Protein AF-A0A7S3P387-F1 (afdb_monomer)

Radius of gyration: 19.15 Å; Cα contacts (8 Å, |Δi|>4): 175; chains: 1; bounding box: 42×30×54 Å

pLDDT: mean 86.98, std 4.4, range [60.97, 92.62]

Mean predicted aligned error: 6.96 Å

Organism: Euplotes crassus (NCBI:txid5936)

Sequence (143 aa):
MCALMEKNRMFVMRNFKQEEPILSSGYLCRFSDLEVKAALLDDILKAPEDIKNIGDFIESYECRSLRDTRDHLTTISLKDAVEFVDQNPHPRLWKLIAEAALEKLDFAVAEKAFVKIEDYHGIKFLKALKKIDDKYKQKAEIC

Solvent-accessible surface area (backbone atoms only — not comparable to full-atom values): 8236 Å² total; per-residue (Å²): 120,54,77,48,75,58,85,54,30,34,34,45,29,52,93,90,40,76,49,81,73,40,83,39,81,46,46,82,73,48,79,55,84,63,30,40,34,21,33,36,56,75,66,47,68,72,51,60,88,76,59,87,57,75,66,84,41,50,48,76,44,72,35,66,74,56,51,53,44,51,48,27,56,76,73,73,36,68,66,61,27,48,53,54,37,70,77,54,76,48,58,58,56,34,50,54,49,23,54,55,20,55,78,70,66,37,62,68,60,20,45,53,23,24,61,73,58,67,36,63,65,58,45,51,50,50,60,54,46,73,69,51,88,48,69,68,60,45,51,62,76,75,108

InterPro domains:
  IPR039857 Intraflagellar transport protein 122/121 homolog [PTHR12764] (1-142)
  IPR056158 IFT121, second beta-propeller domain [PF23390] (2-52)

Nearest PDB structures (foldseek):
  8fgw-assembly1_A  TM=8.714E-01  e=1.699E-14  Homo sapiens
  8fh3-assembly1_A  TM=8.706E-01  e=2.535E-14  Homo sapiens
  8bbg-assembly1_E  TM=8.677E-01  e=2.135E-14  Homo sapiens
  8f5p-assembly1_B  TM=8.933E-01  e=2.887E-11  Leishmania tarentolae
  8hmd-assembly1_B  TM=8.454E-01  e=7.112E-10  Tetrahymena thermophila

Structure (mmCIF, N/CA/C/O backbone):
data_AF-A0A7S3P387-F1
#
_entry.id   AF-A0A7S3P387-F1
#
loop_
_atom_site.group_PDB
_atom_site.id
_atom_site.type_symbol
_atom_site.label_atom_id
_atom_site.label_alt_id
_atom_site.label_comp_id
_atom_site.label_asym_id
_atom_site.label_entity_id
_atom_site.label_seq_id
_atom_site.pdbx_PDB_ins_code
_atom_site.Cartn_x
_atom_site.Cartn_y
_atom_site.Cartn_z
_atom_site.occupancy
_atom_site.B_iso_or_equiv
_atom_site.auth_seq_id
_atom_site.auth_comp_id
_atom_site.auth_asym_id
_atom_site.auth_atom_id
_atom_site.pdbx_PDB_model_num
ATOM 1 N N . MET A 1 1 ? -7.335 1.232 -14.134 1.00 79.00 1 MET A N 1
ATOM 2 C CA . MET A 1 1 ? -6.089 1.981 -14.411 1.00 79.00 1 MET A CA 1
ATOM 3 C C . MET A 1 1 ? -5.236 1.138 -15.337 1.00 79.00 1 MET A C 1
ATOM 5 O O . MET A 1 1 ? -5.347 -0.081 -15.275 1.00 79.00 1 MET A O 1
ATOM 9 N N . CYS A 1 2 ? -4.439 1.764 -16.192 1.00 82.69 2 CYS A N 1
ATOM 10 C CA . CYS A 1 2 ? -3.479 1.077 -17.055 1.00 82.69 2 CYS A CA 1
ATOM 11 C C . CYS A 1 2 ? -2.162 1.854 -17.088 1.00 82.69 2 CYS A C 1
ATOM 13 O O . CYS A 1 2 ? -2.142 3.049 -16.793 1.00 82.69 2 CYS A O 1
ATOM 15 N N . ALA A 1 3 ? -1.079 1.165 -17.432 1.00 86.88 3 ALA A N 1
ATOM 16 C CA . ALA A 1 3 ? 0.228 1.761 -17.658 1.00 86.88 3 ALA A CA 1
ATOM 17 C C . ALA A 1 3 ? 0.604 1.592 -19.131 1.00 86.88 3 ALA A C 1
ATOM 19 O O . ALA A 1 3 ? 0.323 0.553 -19.732 1.00 86.88 3 ALA A O 1
ATOM 20 N N . LEU A 1 4 ? 1.203 2.625 -19.709 1.00 88.50 4 LEU A N 1
ATOM 21 C CA . LEU A 1 4 ? 1.623 2.679 -21.103 1.00 88.50 4 LEU A CA 1
ATOM 22 C C . LEU A 1 4 ? 3.063 3.176 -21.164 1.00 88.50 4 LEU A C 1
ATOM 24 O O . LEU A 1 4 ? 3.456 4.036 -20.380 1.00 88.50 4 LEU A O 1
ATOM 28 N N . MET A 1 5 ? 3.828 2.652 -22.114 1.00 88.50 5 MET A N 1
ATOM 29 C CA . MET A 1 5 ? 5.180 3.120 -22.410 1.00 88.50 5 MET A CA 1
ATOM 30 C C . MET A 1 5 ? 5.182 3.825 -23.758 1.00 88.50 5 MET A C 1
ATOM 32 O O . MET A 1 5 ? 4.737 3.258 -24.755 1.00 88.50 5 MET A O 1
ATOM 36 N N . GLU A 1 6 ? 5.719 5.039 -23.798 1.00 86.94 6 GLU A N 1
ATOM 37 C CA . GLU A 1 6 ? 6.028 5.753 -25.033 1.00 86.94 6 GLU A CA 1
ATOM 38 C C . GLU A 1 6 ? 7.496 6.191 -24.994 1.00 86.94 6 GLU A C 1
ATOM 40 O O . GLU A 1 6 ? 7.884 7.095 -24.247 1.00 86.94 6 GLU A O 1
ATOM 45 N N . LYS A 1 7 ? 8.335 5.534 -25.807 1.00 85.19 7 LYS A N 1
ATOM 46 C CA . LYS A 1 7 ? 9.801 5.672 -25.757 1.00 85.19 7 LYS A CA 1
ATOM 47 C C . LYS A 1 7 ? 10.304 5.413 -24.326 1.00 85.19 7 LYS A C 1
ATOM 49 O O . LYS A 1 7 ? 9.968 4.389 -23.748 1.00 85.19 7 LYS A O 1
ATOM 54 N N . ASN A 1 8 ? 11.047 6.357 -23.747 1.00 86.19 8 ASN A N 1
ATOM 55 C CA . ASN A 1 8 ? 11.615 6.249 -22.401 1.00 86.19 8 ASN A CA 1
ATOM 56 C C . ASN A 1 8 ? 10.712 6.899 -21.337 1.00 86.19 8 ASN A C 1
ATOM 58 O O . ASN A 1 8 ? 11.198 7.408 -20.326 1.00 86.19 8 ASN A O 1
ATOM 62 N N . ARG A 1 9 ? 9.406 7.003 -21.605 1.00 89.06 9 ARG A N 1
ATOM 63 C CA . ARG A 1 9 ? 8.435 7.613 -20.696 1.00 89.06 9 ARG A CA 1
ATOM 64 C C . ARG A 1 9 ? 7.301 6.643 -20.423 1.00 89.06 9 ARG A C 1
ATOM 66 O O . ARG A 1 9 ? 6.613 6.200 -21.341 1.00 89.06 9 ARG A O 1
ATOM 73 N N . MET A 1 10 ? 7.094 6.366 -19.147 1.00 90.19 10 MET A N 1
ATOM 74 C CA . MET A 1 10 ? 5.961 5.615 -18.647 1.00 90.19 10 MET A CA 1
ATOM 75 C C . MET A 1 10 ? 4.836 6.568 -18.250 1.00 90.19 10 MET A C 1
ATOM 77 O O . MET A 1 10 ? 5.052 7.542 -17.527 1.00 90.19 10 MET A O 1
ATOM 81 N N . PHE A 1 11 ? 3.622 6.249 -18.684 1.00 88.69 11 PHE A N 1
ATOM 82 C CA . PHE A 1 11 ? 2.399 6.970 -18.366 1.00 88.69 11 PHE A CA 1
ATOM 83 C C . PHE A 1 11 ? 1.447 6.041 -17.625 1.00 88.69 11 PHE A C 1
ATOM 85 O O . PHE A 1 11 ? 1.021 5.016 -18.158 1.00 88.69 11 PHE A O 1
ATOM 92 N N . VAL A 1 12 ? 1.070 6.418 -16.408 1.00 87.75 12 VAL A N 1
ATOM 93 C CA . VAL A 1 12 ? -0.033 5.775 -15.691 1.00 87.75 12 VAL A CA 1
ATOM 94 C C . VAL A 1 12 ? -1.309 6.542 -16.012 1.00 87.75 12 VAL A C 1
ATOM 96 O O . VAL A 1 12 ? -1.355 7.765 -15.900 1.00 87.75 12 VAL A O 1
ATOM 99 N N . MET A 1 13 ? -2.352 5.835 -16.437 1.00 84.00 13 MET A N 1
ATOM 100 C CA . MET A 1 13 ? -3.647 6.429 -16.748 1.00 84.00 13 MET A CA 1
ATOM 101 C C . MET A 1 13 ? -4.726 5.975 -15.772 1.00 84.00 13 MET A C 1
ATOM 103 O O . MET A 1 13 ? -4.960 4.779 -15.537 1.00 84.00 13 MET A O 1
ATOM 107 N N . ARG A 1 14 ? -5.475 6.962 -15.279 1.00 81.12 14 ARG A N 1
ATOM 108 C CA . ARG A 1 14 ? -6.649 6.784 -14.430 1.00 81.12 14 ARG A CA 1
ATOM 109 C C . ARG A 1 14 ? -7.844 7.479 -15.067 1.00 81.12 14 ARG A C 1
ATOM 111 O O . ARG A 1 14 ? -7.840 8.690 -15.241 1.00 81.12 14 ARG A O 1
ATOM 118 N N . ASN A 1 15 ? -8.873 6.711 -15.430 1.00 80.19 15 ASN A N 1
ATOM 119 C CA . ASN A 1 15 ? -10.081 7.215 -16.101 1.00 80.19 15 ASN A CA 1
ATOM 120 C C . ASN A 1 15 ? -9.766 8.073 -17.344 1.00 80.19 15 ASN A C 1
ATOM 122 O O . ASN A 1 15 ? -10.292 9.172 -17.488 1.00 80.19 15 ASN A O 1
ATOM 126 N N . PHE A 1 16 ? -8.864 7.588 -18.207 1.00 78.75 16 PHE A N 1
ATOM 127 C CA . PHE A 1 16 ? -8.378 8.295 -19.404 1.00 78.75 16 PHE A CA 1
ATOM 128 C C . PHE A 1 16 ? -7.645 9.623 -19.137 1.00 78.75 16 PHE A C 1
ATOM 130 O O . PHE A 1 16 ? -7.321 10.344 -20.078 1.00 78.75 16 PHE A O 1
ATOM 137 N N . LYS A 1 17 ? -7.332 9.941 -17.874 1.00 82.19 17 LYS A N 1
ATOM 138 C CA . LYS A 1 17 ? -6.441 11.043 -17.506 1.00 82.19 17 LYS A CA 1
ATOM 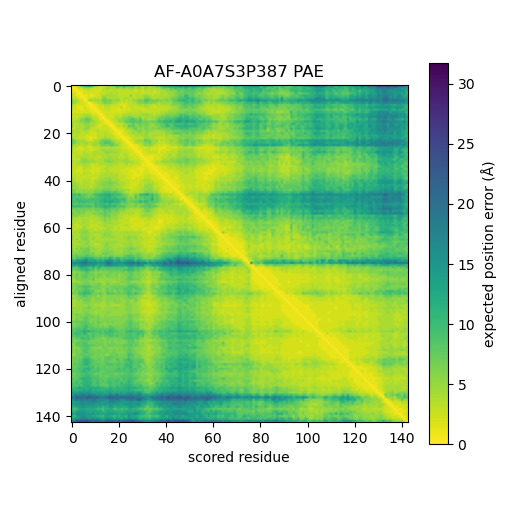139 C C . LYS A 1 17 ? -5.043 10.508 -17.235 1.00 82.19 17 LYS A C 1
ATOM 141 O O . LYS A 1 17 ? -4.880 9.519 -16.520 1.00 82.19 17 LYS A O 1
ATOM 146 N N . GLN A 1 18 ? -4.064 11.165 -17.837 1.00 83.50 18 GLN A N 1
ATOM 147 C CA . GLN A 1 18 ? -2.651 10.825 -17.735 1.00 83.50 18 GLN A CA 1
ATOM 148 C C . GLN A 1 18 ? -2.093 11.407 -16.435 1.00 83.50 18 GLN A C 1
ATOM 150 O O . GLN A 1 18 ? -2.341 12.575 -16.130 1.00 83.50 18 GLN A O 1
ATOM 155 N N . GLU A 1 19 ? -1.369 10.598 -15.670 1.00 85.56 19 GLU A N 1
ATOM 156 C CA . GLU A 1 19 ? -0.516 11.090 -14.592 1.00 85.56 19 GLU A CA 1
ATOM 157 C C . GLU A 1 19 ? 0.792 11.666 -15.162 1.00 85.56 19 GLU A C 1
ATOM 159 O O . GLU A 1 19 ? 1.064 11.588 -16.363 1.00 85.56 19 GLU A O 1
ATOM 164 N N . GLU A 1 20 ? 1.597 12.276 -14.292 1.00 83.69 20 GLU A N 1
ATOM 165 C CA . GLU A 1 20 ? 2.900 12.826 -14.666 1.00 83.69 20 GLU A CA 1
ATOM 166 C C . GLU A 1 20 ? 3.810 11.727 -15.241 1.00 83.69 20 GLU A C 1
ATOM 168 O O . GLU A 1 20 ? 3.886 10.636 -14.665 1.00 83.69 20 GLU A O 1
ATOM 173 N N . PRO A 1 21 ? 4.497 11.989 -16.369 1.00 86.62 21 PRO A N 1
ATOM 174 C CA . PRO A 1 21 ? 5.332 10.991 -17.015 1.00 86.62 21 PRO A CA 1
ATOM 175 C C . PRO A 1 21 ? 6.530 10.640 -16.139 1.00 86.62 21 PRO A C 1
ATOM 177 O O . PRO A 1 21 ? 7.255 11.519 -15.669 1.00 86.62 21 PRO A O 1
ATOM 180 N N . ILE A 1 22 ? 6.775 9.344 -15.990 1.00 87.94 22 ILE A N 1
ATOM 181 C CA . ILE A 1 22 ? 7.931 8.816 -15.270 1.00 87.94 22 ILE A CA 1
ATOM 182 C C . ILE A 1 22 ? 8.981 8.412 -16.302 1.00 87.94 22 ILE A C 1
ATOM 184 O O . ILE A 1 22 ? 8.677 7.691 -17.253 1.00 87.94 22 ILE A O 1
ATOM 188 N N . LEU A 1 23 ? 10.215 8.891 -16.144 1.00 87.50 23 LEU A N 1
ATOM 189 C CA . LEU A 1 23 ? 11.321 8.458 -16.993 1.00 87.50 23 LEU A CA 1
ATOM 190 C C . LEU A 1 23 ? 11.649 7.002 -16.651 1.00 87.50 23 LEU A C 1
ATOM 192 O O . LEU A 1 23 ? 12.025 6.711 -15.521 1.00 87.50 23 LEU A O 1
ATOM 196 N N . SER A 1 24 ? 11.487 6.105 -17.617 1.00 86.50 24 SER A N 1
ATOM 197 C CA . SER A 1 24 ? 11.795 4.686 -17.460 1.00 86.50 24 SER A CA 1
ATOM 198 C C . SER A 1 24 ? 12.167 4.097 -18.814 1.00 86.50 24 SER A C 1
ATOM 200 O O . SER A 1 24 ? 11.514 4.382 -19.818 1.00 86.50 24 SER A O 1
ATOM 202 N N . SER A 1 25 ? 13.214 3.279 -18.845 1.00 86.12 25 SER A N 1
ATOM 203 C CA . SER A 1 25 ? 13.569 2.420 -19.984 1.00 86.12 25 SER A CA 1
ATOM 204 C C . SER A 1 25 ? 13.184 0.957 -19.742 1.00 86.12 25 SER A C 1
ATOM 206 O O . SER A 1 25 ? 13.570 0.082 -20.510 1.00 86.12 25 SER A O 1
ATOM 208 N N . GLY A 1 26 ? 12.442 0.675 -18.667 1.00 87.62 26 GLY A N 1
ATOM 209 C CA . GLY A 1 26 ? 12.018 -0.673 -18.319 1.00 87.62 26 GLY A CA 1
ATOM 210 C C . GLY A 1 26 ? 10.859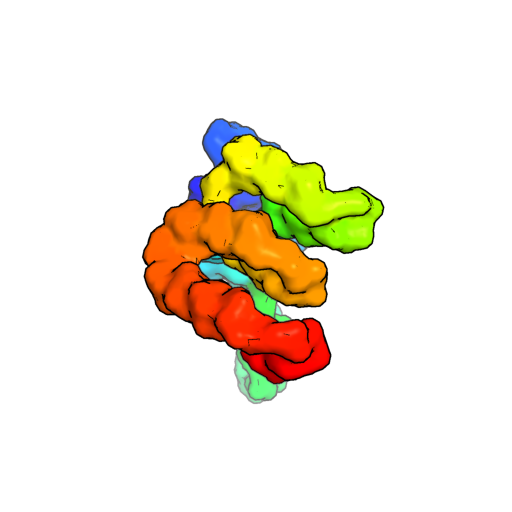 -1.169 -19.182 1.00 87.62 26 GLY A C 1
ATOM 211 O O . GLY A 1 26 ? 9.954 -0.427 -19.559 1.00 87.62 26 GLY A O 1
ATOM 212 N N . TYR A 1 27 ? 10.851 -2.469 -19.450 1.00 90.31 27 TYR A N 1
ATOM 213 C CA . TYR A 1 27 ? 9.752 -3.154 -20.118 1.00 90.31 27 TYR A CA 1
ATOM 214 C C . TYR A 1 27 ? 8.662 -3.482 -19.096 1.00 90.31 27 TYR A C 1
ATOM 216 O O . TYR A 1 27 ? 8.947 -4.095 -18.069 1.00 90.31 27 TYR A O 1
ATOM 224 N N . LEU A 1 28 ? 7.411 -3.097 -19.371 1.00 91.75 28 LEU A N 1
ATOM 225 C CA . LEU A 1 28 ? 6.283 -3.338 -18.463 1.00 91.75 28 LEU A CA 1
ATOM 226 C C . LEU A 1 28 ? 6.084 -4.837 -18.217 1.00 91.75 28 LEU A C 1
ATOM 228 O O . LEU A 1 28 ? 5.841 -5.602 -19.148 1.00 91.75 28 LEU A O 1
ATOM 232 N N . CYS A 1 29 ? 6.120 -5.243 -16.952 1.00 90.44 29 CYS A N 1
ATOM 233 C CA . CYS A 1 29 ? 5.880 -6.625 -16.549 1.00 90.44 29 CYS A CA 1
ATOM 234 C C . CYS A 1 29 ? 4.472 -6.801 -15.992 1.00 90.44 29 CYS A C 1
ATOM 236 O O . CYS A 1 29 ? 3.727 -7.689 -16.401 1.00 90.44 29 CYS A O 1
ATOM 238 N N . ARG A 1 30 ? 4.114 -5.973 -15.007 1.00 91.38 30 ARG A N 1
ATOM 239 C CA . ARG A 1 30 ? 2.859 -6.120 -14.273 1.00 91.38 30 ARG A CA 1
ATOM 240 C C . ARG A 1 30 ? 2.389 -4.785 -13.741 1.00 91.38 30 ARG A C 1
ATOM 242 O O . ARG A 1 30 ? 3.179 -4.003 -13.227 1.00 91.38 30 ARG A O 1
ATOM 249 N N . PHE A 1 31 ? 1.081 -4.589 -13.790 1.00 90.12 31 PHE A N 1
ATOM 250 C CA . PHE A 1 31 ? 0.414 -3.518 -13.077 1.00 90.12 31 PHE A CA 1
ATOM 251 C C . PHE A 1 31 ? -0.583 -4.114 -12.084 1.00 90.12 31 PHE A C 1
ATOM 253 O O . PHE A 1 31 ? -1.528 -4.797 -12.481 1.00 90.12 31 PHE A O 1
ATOM 260 N N . SER A 1 32 ? -0.352 -3.905 -10.791 1.00 88.38 32 SER A N 1
ATOM 261 C CA . SER A 1 32 ? -1.235 -4.382 -9.721 1.00 88.38 32 SER A CA 1
ATOM 262 C C . SER A 1 32 ? -1.079 -3.522 -8.481 1.00 88.38 32 SER A C 1
ATOM 264 O O . SER A 1 32 ? 0.001 -3.004 -8.238 1.00 88.38 32 SER A O 1
ATOM 266 N N . ASP A 1 33 ? -2.141 -3.389 -7.687 1.00 86.56 33 ASP A N 1
ATOM 267 C CA . ASP A 1 33 ? -2.089 -2.678 -6.405 1.00 86.56 33 ASP A CA 1
ATOM 268 C C . ASP A 1 33 ? -1.519 -1.254 -6.489 1.00 86.56 33 ASP A C 1
ATOM 270 O O . ASP A 1 33 ? -0.815 -0.805 -5.593 1.00 86.56 33 ASP A O 1
ATOM 274 N N . LEU A 1 34 ? -1.854 -0.525 -7.561 1.00 87.38 34 LEU A N 1
ATOM 275 C CA . LEU A 1 34 ? -1.353 0.832 -7.828 1.00 87.38 34 LEU A CA 1
ATOM 276 C C . LEU A 1 34 ? 0.178 0.913 -7.961 1.00 87.38 34 LEU A C 1
ATOM 278 O O . LEU A 1 34 ? 0.765 1.975 -7.758 1.00 87.38 34 LEU A O 1
ATOM 282 N N . GLU A 1 35 ? 0.818 -0.185 -8.344 1.00 90.00 35 GLU A N 1
ATOM 283 C CA . GLU A 1 35 ? 2.252 -0.279 -8.586 1.00 90.00 35 GLU A CA 1
ATOM 284 C C . GLU A 1 35 ? 2.501 -0.896 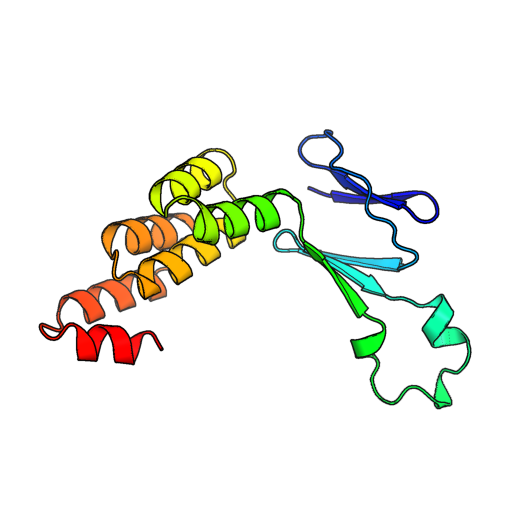-9.967 1.00 90.00 35 GLU A C 1
ATOM 286 O O . GLU A 1 35 ? 1.873 -1.889 -10.361 1.00 90.00 35 GLU A O 1
ATOM 291 N N . VAL A 1 36 ? 3.409 -0.286 -10.726 1.00 91.56 36 VAL A N 1
ATOM 292 C CA . VAL A 1 36 ? 3.900 -0.807 -12.001 1.00 91.56 36 VAL A CA 1
ATOM 293 C C . VAL A 1 36 ? 5.266 -1.429 -11.769 1.00 91.56 36 VAL A C 1
ATOM 295 O O . VAL A 1 36 ? 6.172 -0.761 -11.285 1.00 91.56 36 VAL A O 1
ATOM 298 N N . LYS A 1 37 ? 5.431 -2.690 -12.157 1.00 92.56 37 LYS A N 1
ATOM 299 C CA . LYS A 1 37 ? 6.733 -3.355 -12.208 1.00 92.56 37 LYS A CA 1
ATOM 300 C C . LYS A 1 37 ? 7.235 -3.379 -13.637 1.00 92.56 37 LYS A C 1
ATOM 302 O O . LYS A 1 37 ? 6.495 -3.801 -14.533 1.00 92.56 37 LYS A O 1
ATOM 307 N N . ALA A 1 38 ? 8.478 -2.966 -13.826 1.00 92.62 38 ALA A N 1
ATOM 308 C CA . ALA A 1 38 ? 9.164 -2.977 -15.105 1.00 92.62 38 ALA A CA 1
ATOM 309 C C . ALA A 1 38 ? 10.526 -3.668 -14.974 1.00 92.62 38 ALA A C 1
ATOM 311 O O . ALA A 1 38 ? 11.164 -3.593 -13.928 1.00 92.62 38 ALA A O 1
ATOM 312 N N . ALA A 1 39 ? 10.964 -4.350 -16.027 1.00 92.31 39 ALA A N 1
ATOM 313 C CA . ALA A 1 39 ? 12.261 -5.017 -16.071 1.00 92.31 39 ALA A CA 1
ATOM 314 C C . ALA A 1 39 ? 13.200 -4.308 -17.047 1.00 92.31 39 ALA A C 1
ATOM 316 O O . ALA A 1 39 ? 12.831 -4.046 -18.195 1.00 92.31 39 ALA A O 1
ATOM 317 N N . LEU A 1 40 ? 14.431 -4.050 -16.618 1.00 91.50 40 LEU A N 1
ATOM 318 C CA . LEU A 1 40 ? 15.499 -3.495 -17.448 1.00 91.50 40 LEU A CA 1
ATOM 319 C C . LEU A 1 40 ? 16.125 -4.595 -18.322 1.00 91.50 40 LEU A C 1
ATOM 321 O O . LEU A 1 40 ? 17.271 -4.996 -18.128 1.00 91.50 40 LEU A O 1
ATOM 325 N N . LEU A 1 41 ? 15.355 -5.120 -19.283 1.00 88.94 41 LEU A N 1
ATOM 326 C CA . LEU A 1 41 ? 15.806 -6.223 -20.146 1.00 88.94 41 LEU A CA 1
ATOM 327 C C . LEU A 1 41 ? 17.060 -5.862 -20.947 1.00 88.94 41 LEU A C 1
ATOM 329 O O . LEU A 1 41 ? 17.933 -6.709 -21.105 1.00 88.94 41 LEU A O 1
ATOM 333 N N . ASP A 1 42 ? 17.180 -4.616 -21.405 1.00 89.31 42 ASP A N 1
ATOM 334 C CA . ASP A 1 42 ? 18.349 -4.169 -22.168 1.00 89.31 42 ASP A CA 1
ATOM 335 C C . ASP A 1 42 ? 19.639 -4.265 -21.340 1.00 89.31 42 ASP A C 1
ATOM 337 O O . ASP A 1 42 ? 20.694 -4.592 -21.879 1.00 89.31 42 ASP A O 1
ATOM 341 N N . ASP A 1 43 ? 19.565 -4.020 -20.029 1.00 88.00 43 ASP A N 1
ATOM 342 C CA . ASP A 1 43 ? 20.710 -4.152 -19.127 1.00 88.00 43 ASP A CA 1
ATOM 343 C C . ASP A 1 43 ? 20.987 -5.614 -18.775 1.00 88.00 43 ASP A C 1
ATOM 345 O O . ASP A 1 43 ? 22.146 -6.027 -18.753 1.00 88.00 43 ASP A O 1
ATOM 349 N N . ILE A 1 44 ? 19.932 -6.417 -18.598 1.00 89.50 44 ILE A N 1
ATOM 350 C CA . ILE A 1 44 ? 20.049 -7.865 -18.375 1.00 89.50 44 ILE A CA 1
ATOM 351 C C . ILE A 1 44 ? 20.754 -8.545 -19.559 1.00 89.50 44 ILE A C 1
ATOM 353 O O . ILE A 1 44 ? 21.598 -9.422 -19.379 1.00 89.50 44 ILE A O 1
ATOM 357 N N . LEU A 1 45 ? 20.429 -8.137 -20.786 1.00 89.38 45 LEU A N 1
ATOM 358 C CA . LEU A 1 45 ? 20.955 -8.750 -22.006 1.00 89.38 45 LEU A CA 1
ATOM 359 C C . LEU A 1 45 ? 22.412 -8.371 -22.314 1.00 89.38 45 LEU A C 1
ATOM 361 O O . LEU A 1 45 ? 23.034 -9.046 -23.133 1.00 89.38 45 LEU A O 1
ATOM 365 N N . LYS A 1 46 ? 22.984 -7.339 -21.674 1.00 89.94 46 LYS A N 1
ATOM 366 C CA . LYS A 1 46 ? 24.387 -6.933 -21.901 1.00 89.94 46 LYS A CA 1
ATOM 367 C C . LYS A 1 46 ? 25.390 -7.974 -21.413 1.00 89.94 46 LYS A C 1
ATOM 369 O O . LYS A 1 46 ? 26.383 -8.218 -22.090 1.00 89.94 46 LYS A O 1
ATOM 374 N N . ALA A 1 47 ? 25.147 -8.545 -20.237 1.00 87.75 47 ALA A N 1
ATOM 375 C CA . ALA A 1 47 ? 26.027 -9.524 -19.604 1.00 87.75 47 ALA A CA 1
ATOM 376 C C . ALA A 1 47 ? 25.210 -10.441 -18.673 1.00 87.75 47 ALA A C 1
ATOM 378 O O . ALA A 1 47 ? 25.310 -10.327 -17.451 1.00 87.75 47 ALA A O 1
ATOM 379 N N . PRO A 1 48 ? 24.374 -11.341 -19.224 1.00 85.00 48 PRO A N 1
ATOM 380 C CA . PRO A 1 48 ? 23.464 -12.162 -18.425 1.00 85.00 48 PRO A CA 1
ATOM 381 C C . PRO A 1 48 ? 24.196 -13.100 -17.454 1.00 85.00 48 PRO A C 1
ATOM 383 O O . PRO A 1 48 ? 23.654 -13.439 -16.406 1.00 85.00 48 PRO A O 1
ATOM 386 N N . GLU A 1 49 ? 25.430 -13.495 -17.777 1.00 87.62 49 GLU A N 1
ATOM 387 C CA . GLU A 1 49 ? 26.253 -14.396 -16.959 1.00 87.62 49 GLU A CA 1
ATOM 388 C C . GLU A 1 49 ? 26.812 -13.724 -15.692 1.00 87.62 49 GLU A C 1
ATOM 390 O O . GLU A 1 49 ? 27.079 -14.404 -14.702 1.00 87.62 49 GLU A O 1
ATOM 395 N N . ASP A 1 50 ? 26.920 -12.391 -15.683 1.00 88.25 50 ASP A N 1
ATOM 396 C CA . ASP A 1 50 ? 27.458 -11.614 -14.557 1.00 88.25 50 ASP A CA 1
ATOM 397 C C . ASP A 1 50 ? 26.376 -11.204 -13.538 1.00 88.25 50 ASP A C 1
ATOM 399 O O . ASP A 1 50 ? 26.670 -10.634 -12.479 1.00 88.25 50 ASP A O 1
ATOM 403 N N . ILE A 1 51 ? 25.106 -11.501 -13.830 1.00 88.06 51 ILE A N 1
ATOM 404 C CA . ILE A 1 51 ? 23.966 -11.124 -12.994 1.00 88.06 51 ILE A CA 1
ATOM 405 C C . ILE A 1 51 ? 23.867 -12.066 -11.798 1.00 88.06 51 ILE A C 1
ATOM 407 O O . ILE A 1 51 ? 23.424 -13.208 -11.895 1.00 88.06 51 ILE A O 1
ATOM 411 N N . LYS A 1 52 ? 24.223 -11.549 -10.622 1.00 87.69 52 LYS A N 1
ATOM 412 C CA . LYS A 1 52 ? 24.088 -12.272 -9.348 1.00 87.69 52 LYS A CA 1
ATOM 413 C C . LYS A 1 52 ? 22.659 -12.262 -8.811 1.00 87.69 52 LYS A C 1
ATOM 415 O O . LYS A 1 52 ? 22.247 -13.219 -8.160 1.00 87.69 52 LYS A O 1
ATOM 420 N N . ASN A 1 53 ? 21.918 -11.180 -9.052 1.00 88.00 53 ASN A N 1
ATOM 421 C CA . ASN A 1 53 ? 20.552 -11.006 -8.576 1.00 88.00 53 ASN A CA 1
ATOM 422 C C . ASN A 1 53 ? 19.699 -10.321 -9.647 1.00 88.00 53 ASN A C 1
ATOM 424 O O . ASN A 1 53 ? 19.961 -9.188 -10.037 1.00 88.00 53 ASN A O 1
ATOM 428 N N . ILE A 1 54 ? 18.655 -11.010 -10.110 1.00 86.56 54 ILE A N 1
ATOM 429 C CA . ILE A 1 54 ? 17.756 -10.478 -11.141 1.00 86.56 54 ILE A CA 1
ATOM 430 C C . ILE A 1 54 ? 16.840 -9.372 -10.602 1.00 86.56 54 ILE A C 1
ATOM 432 O O . ILE A 1 54 ? 16.335 -8.562 -11.373 1.00 86.56 54 ILE A O 1
ATOM 436 N N . GLY A 1 55 ? 16.635 -9.330 -9.280 1.00 87.44 55 GLY A N 1
ATOM 437 C CA . GLY A 1 55 ? 15.810 -8.326 -8.613 1.00 87.44 55 GLY A CA 1
ATOM 438 C C . GLY A 1 55 ? 16.353 -6.908 -8.761 1.00 87.44 55 GLY A C 1
ATOM 439 O O . GLY A 1 55 ? 15.559 -5.977 -8.822 1.00 87.44 55 GLY A O 1
ATOM 440 N N . ASP A 1 56 ? 17.670 -6.752 -8.917 1.00 88.00 56 ASP A N 1
ATOM 441 C CA . ASP A 1 56 ? 18.327 -5.449 -9.098 1.00 88.00 56 ASP A CA 1
ATOM 442 C C . ASP A 1 56 ? 17.941 -4.782 -10.432 1.00 88.00 56 ASP A C 1
ATOM 444 O O . ASP A 1 56 ? 18.102 -3.578 -10.604 1.00 88.00 56 ASP A O 1
ATOM 448 N N . PHE A 1 57 ? 17.386 -5.563 -11.364 1.00 89.12 57 PHE A N 1
ATOM 449 C CA . PHE A 1 57 ? 16.925 -5.118 -12.679 1.00 89.12 57 PHE A CA 1
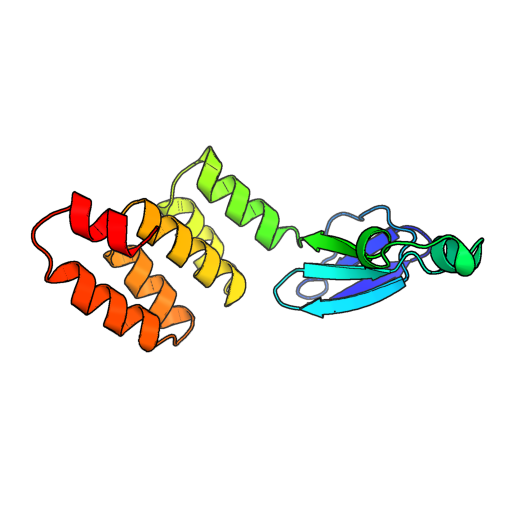ATOM 450 C C . PHE A 1 57 ? 15.397 -5.003 -12.765 1.00 89.12 57 PHE A C 1
ATOM 452 O O . PHE A 1 57 ? 14.856 -4.772 -13.850 1.00 89.12 57 PHE A O 1
ATOM 459 N N . ILE A 1 58 ? 14.689 -5.195 -11.647 1.00 91.75 58 ILE A N 1
ATOM 460 C CA . ILE A 1 58 ? 13.240 -5.010 -11.551 1.00 91.75 58 ILE A CA 1
ATOM 461 C C . ILE A 1 58 ? 12.974 -3.678 -10.858 1.00 91.75 58 ILE A C 1
ATOM 463 O O . ILE A 1 58 ? 13.121 -3.539 -9.646 1.00 91.75 58 ILE A O 1
ATOM 467 N N . GLU A 1 59 ? 12.507 -2.708 -11.628 1.00 91.19 59 GLU A N 1
ATOM 468 C CA . GLU A 1 59 ? 12.080 -1.416 -11.115 1.00 91.19 59 GLU A CA 1
ATOM 469 C C . GLU A 1 59 ? 10.598 -1.456 -10.751 1.00 91.19 59 GLU A C 1
ATOM 471 O O . GLU A 1 59 ? 9.773 -2.054 -11.449 1.00 91.19 59 GLU A O 1
ATOM 476 N N . SER A 1 60 ? 10.253 -0.812 -9.640 1.00 90.38 60 SER A N 1
ATOM 477 C CA . SER A 1 60 ? 8.870 -0.689 -9.189 1.00 90.38 60 SER A CA 1
ATOM 478 C C . SER A 1 60 ? 8.495 0.779 -9.046 1.00 90.38 60 SER A C 1
ATOM 480 O O . SER A 1 60 ? 9.225 1.570 -8.452 1.00 90.38 60 SER A O 1
ATOM 482 N N . TYR A 1 61 ? 7.351 1.138 -9.614 1.00 88.94 61 TYR A N 1
ATOM 483 C CA . TYR A 1 61 ? 6.878 2.505 -9.729 1.00 88.94 61 TYR A CA 1
ATOM 484 C C . TYR A 1 61 ? 5.492 2.637 -9.104 1.00 88.94 61 TYR A C 1
ATOM 486 O O . TYR A 1 61 ? 4.513 2.061 -9.584 1.00 88.94 61 TYR A O 1
ATOM 494 N N . GLU A 1 62 ? 5.399 3.430 -8.042 1.00 87.94 62 GLU A N 1
ATOM 495 C CA . GLU A 1 62 ? 4.137 3.709 -7.359 1.00 87.94 62 GLU A CA 1
ATOM 496 C C . GLU A 1 62 ? 3.310 4.755 -8.129 1.00 87.94 62 GLU A C 1
ATOM 498 O O . GLU A 1 62 ? 3.805 5.821 -8.517 1.00 87.94 62 GLU A O 1
ATOM 503 N N . CYS A 1 63 ? 2.015 4.485 -8.316 1.00 86.81 63 CYS A N 1
ATOM 504 C CA . CYS A 1 63 ? 1.090 5.467 -8.883 1.00 86.81 63 CYS A CA 1
ATOM 505 C C . CYS A 1 63 ? 1.006 6.700 -7.985 1.00 86.81 63 CYS A C 1
ATOM 507 O O . CYS A 1 63 ? 1.155 6.609 -6.762 1.00 86.81 63 CYS A O 1
ATOM 509 N N . ARG A 1 64 ? 0.661 7.849 -8.570 1.00 85.56 6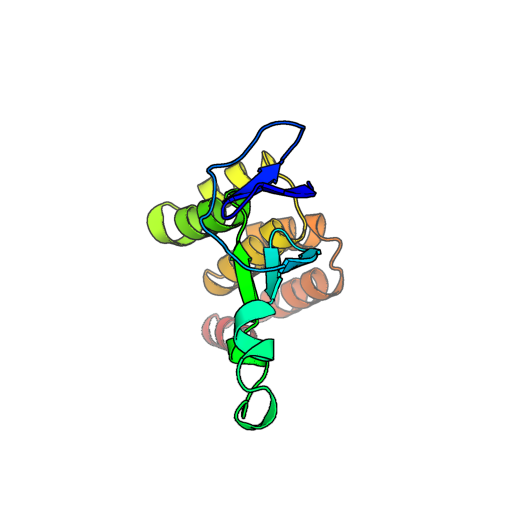4 ARG A N 1
ATOM 510 C CA . ARG A 1 64 ? 0.489 9.100 -7.822 1.00 85.56 64 ARG A CA 1
ATOM 511 C C . ARG A 1 64 ? -0.468 8.946 -6.644 1.00 85.56 64 ARG A C 1
ATOM 513 O O . ARG A 1 64 ? -0.159 9.385 -5.553 1.00 85.56 64 ARG A O 1
ATOM 520 N N . SER A 1 65 ? -1.583 8.240 -6.832 1.00 83.44 65 SER A N 1
ATOM 521 C CA . SER A 1 65 ? -2.580 8.041 -5.764 1.00 83.44 65 SER A CA 1
ATOM 522 C C . SER A 1 65 ? -1.996 7.346 -4.519 1.00 83.44 65 SER A C 1
ATOM 524 O O . SER A 1 65 ? -2.429 7.614 -3.399 1.00 83.44 65 SER A O 1
ATOM 526 N N . LEU A 1 66 ? -1.024 6.446 -4.708 1.00 85.12 66 LEU A N 1
ATOM 527 C CA . LEU A 1 66 ? -0.372 5.723 -3.616 1.00 85.12 66 LEU A CA 1
ATOM 528 C C . LEU A 1 66 ? 0.683 6.596 -2.924 1.00 85.12 66 LEU A C 1
ATOM 530 O O . LEU A 1 66 ? 0.720 6.628 -1.695 1.00 85.12 66 LEU A O 1
ATOM 534 N N . ARG A 1 67 ? 1.446 7.368 -3.708 1.00 84.88 67 ARG A N 1
ATOM 535 C CA . ARG A 1 67 ? 2.384 8.385 -3.207 1.00 84.88 67 ARG A CA 1
ATOM 536 C C . ARG A 1 67 ? 1.666 9.465 -2.395 1.00 84.88 67 ARG A C 1
ATOM 538 O O . ARG A 1 67 ? 1.973 9.630 -1.222 1.00 84.88 67 ARG A O 1
ATOM 545 N N . ASP A 1 68 ? 0.627 10.077 -2.963 1.00 85.62 68 ASP A N 1
ATOM 546 C CA . ASP A 1 68 ? -0.173 11.123 -2.314 1.00 85.62 68 ASP A CA 1
ATOM 547 C C . ASP A 1 68 ? -0.756 10.619 -0.980 1.00 85.62 68 ASP A C 1
ATOM 549 O O . ASP A 1 68 ? -0.658 11.293 0.042 1.00 85.62 68 ASP A O 1
ATOM 553 N N . THR A 1 69 ? -1.310 9.399 -0.941 1.00 84.25 69 THR A N 1
ATOM 554 C CA . THR A 1 69 ? -1.852 8.823 0.308 1.00 84.25 69 THR A CA 1
ATOM 555 C C . THR A 1 69 ? -0.767 8.646 1.375 1.00 84.25 69 THR A C 1
ATOM 557 O O . THR A 1 69 ? -1.014 8.908 2.554 1.00 84.25 69 THR A O 1
ATOM 560 N N . ARG A 1 70 ? 0.437 8.214 0.982 1.00 84.38 70 ARG A N 1
ATOM 561 C CA . ARG A 1 70 ? 1.576 8.069 1.897 1.00 84.38 70 ARG A CA 1
ATOM 562 C C . ARG A 1 70 ? 2.020 9.429 2.433 1.00 84.38 70 ARG A C 1
ATOM 564 O O . ARG A 1 70 ? 2.176 9.567 3.644 1.00 84.38 70 ARG A O 1
ATOM 571 N N . ASP A 1 71 ? 2.110 10.430 1.564 1.00 84.75 71 ASP A N 1
ATOM 572 C CA . ASP A 1 71 ? 2.459 11.803 1.938 1.00 84.75 71 ASP A CA 1
ATOM 573 C C . ASP A 1 71 ? 1.415 12.415 2.886 1.00 84.75 71 ASP A C 1
ATOM 575 O O . ASP A 1 71 ? 1.763 13.067 3.873 1.00 84.75 71 ASP A O 1
ATOM 579 N N . HIS A 1 72 ? 0.121 12.163 2.656 1.00 83.00 72 HIS A N 1
ATOM 580 C CA . HIS A 1 72 ? -0.949 12.592 3.563 1.00 83.00 72 HIS A CA 1
ATOM 581 C C . HIS A 1 72 ? -0.802 11.979 4.964 1.00 83.00 72 HIS A C 1
ATOM 583 O O . HIS A 1 72 ? -1.015 12.670 5.966 1.00 83.00 72 HIS A O 1
ATOM 589 N N . LEU A 1 73 ? -0.403 10.706 5.051 1.00 82.06 73 LEU A N 1
ATOM 590 C CA . LEU A 1 73 ? -0.217 10.003 6.323 1.00 82.06 73 LEU A CA 1
ATOM 591 C C . LEU A 1 73 ? 1.003 10.471 7.115 1.00 82.06 73 LEU A C 1
ATOM 593 O O . LEU A 1 73 ? 0.954 10.433 8.351 1.00 82.06 73 LEU A O 1
ATOM 597 N N . THR A 1 74 ? 2.065 10.904 6.430 1.00 78.75 74 THR A N 1
ATOM 598 C CA . THR A 1 74 ? 3.289 11.421 7.059 1.00 78.75 74 THR A CA 1
ATOM 599 C C . THR A 1 74 ? 3.184 12.893 7.431 1.00 78.75 74 THR A C 1
ATOM 601 O O . THR A 1 74 ? 3.707 13.293 8.468 1.00 78.75 74 THR A O 1
ATOM 604 N N . THR A 1 75 ? 2.523 13.701 6.599 1.00 72.50 75 THR A N 1
ATOM 605 C CA . THR A 1 75 ? 2.675 15.165 6.630 1.00 72.50 75 THR A CA 1
ATOM 606 C C . THR A 1 75 ? 1.491 15.890 7.263 1.00 72.50 75 THR A C 1
ATOM 608 O O . THR A 1 75 ? 1.682 16.956 7.842 1.00 72.50 75 THR A O 1
ATOM 611 N N . ILE A 1 76 ? 0.271 15.350 7.157 1.00 70.06 76 ILE A N 1
ATOM 612 C CA . ILE A 1 76 ? -0.945 16.091 7.526 1.00 70.06 76 ILE A CA 1
ATOM 613 C C . ILE A 1 76 ? -1.657 15.399 8.690 1.00 70.06 76 ILE A C 1
ATOM 615 O O . ILE A 1 76 ? -1.452 15.761 9.849 1.00 70.06 76 ILE A O 1
ATOM 619 N N . SER A 1 77 ? -2.491 14.394 8.417 1.00 80.81 77 SER A N 1
ATOM 620 C CA . SER A 1 77 ? -3.207 13.652 9.452 1.00 80.81 77 SER A CA 1
ATOM 621 C C . SER A 1 77 ? -3.835 12.369 8.898 1.00 80.81 77 SER A C 1
ATOM 623 O O . SER A 1 77 ? -4.054 12.220 7.697 1.00 80.81 77 SER A O 1
ATOM 625 N N . LEU A 1 78 ? -4.174 11.433 9.793 1.00 85.06 78 LEU A N 1
ATOM 626 C CA . LEU A 1 78 ? -4.895 10.209 9.417 1.00 85.06 78 LEU A CA 1
ATOM 627 C C . LEU A 1 78 ? -6.285 10.521 8.830 1.00 85.06 78 LEU A C 1
ATOM 629 O O . LEU A 1 78 ? -6.760 9.786 7.973 1.00 85.06 78 LEU A O 1
ATOM 633 N N . LYS A 1 79 ? -6.932 11.609 9.269 1.00 86.56 79 LYS A N 1
ATOM 634 C CA . LYS A 1 79 ? -8.282 11.978 8.821 1.00 86.56 79 LYS A CA 1
ATOM 635 C C . LYS A 1 79 ? -8.288 12.432 7.365 1.00 86.56 79 LYS A C 1
ATOM 637 O O . LYS A 1 79 ? -9.083 11.920 6.586 1.00 86.56 79 LYS A O 1
ATOM 642 N N . ASP A 1 80 ? -7.355 13.300 6.991 1.00 85.75 80 ASP A N 1
ATOM 643 C CA . ASP A 1 80 ? -7.258 13.804 5.616 1.00 85.75 80 ASP A CA 1
ATOM 644 C C . ASP A 1 80 ? -6.879 12.681 4.642 1.00 85.75 80 ASP A C 1
ATOM 646 O O . ASP A 1 80 ? -7.408 12.599 3.535 1.00 85.75 80 ASP A O 1
ATOM 650 N N . ALA A 1 81 ? -6.028 11.746 5.084 1.00 88.00 81 ALA A N 1
ATOM 651 C CA . ALA A 1 81 ? -5.718 10.546 4.316 1.00 88.00 81 ALA A CA 1
ATOM 652 C C . ALA A 1 81 ? -6.967 9.670 4.089 1.00 88.00 81 ALA A C 1
ATOM 654 O O . ALA A 1 81 ? -7.183 9.184 2.981 1.00 88.00 81 ALA A O 1
ATOM 655 N N . VAL A 1 82 ? -7.829 9.501 5.101 1.00 89.19 82 VAL A N 1
ATOM 656 C CA . VAL A 1 82 ? -9.107 8.776 4.952 1.00 89.19 82 VAL A CA 1
ATOM 657 C C . VAL A 1 82 ? -10.027 9.477 3.953 1.00 89.19 82 VAL A C 1
ATOM 659 O O . VAL A 1 82 ? -10.612 8.801 3.110 1.00 89.19 82 VAL A O 1
ATOM 662 N N . GLU A 1 83 ? -10.145 10.805 4.011 1.00 89.88 83 GLU A N 1
ATOM 663 C CA . GLU A 1 83 ? -10.963 11.576 3.065 1.00 89.88 83 GLU A CA 1
ATOM 664 C C . GLU A 1 83 ? -10.446 11.452 1.627 1.00 89.88 83 GLU A C 1
ATOM 666 O O . GLU A 1 83 ? -11.231 11.239 0.698 1.00 89.88 83 GLU A O 1
ATOM 671 N N . PHE A 1 84 ? -9.126 11.502 1.437 1.00 87.75 84 PHE A N 1
ATOM 672 C CA . PHE A 1 84 ? -8.503 11.296 0.132 1.00 87.75 84 PHE A CA 1
ATOM 673 C C . PHE A 1 84 ? -8.797 9.900 -0.432 1.00 87.75 84 PHE A C 1
ATOM 675 O O . PHE A 1 84 ? -9.129 9.763 -1.614 1.00 87.75 84 PHE A O 1
ATOM 682 N N . VAL A 1 85 ? -8.713 8.861 0.404 1.00 88.94 85 VAL A N 1
ATOM 683 C CA . VAL A 1 85 ? -8.994 7.476 -0.001 1.00 88.94 85 VAL A CA 1
ATOM 684 C C . VAL A 1 85 ? -10.491 7.238 -0.226 1.00 88.94 85 VAL A C 1
ATOM 686 O O . VAL A 1 85 ? -10.849 6.493 -1.138 1.00 88.94 85 VAL A O 1
ATOM 689 N N . ASP A 1 86 ? -11.380 7.904 0.513 1.00 88.06 86 ASP A N 1
ATOM 690 C CA . ASP A 1 86 ? -12.827 7.874 0.249 1.00 88.06 86 ASP A CA 1
ATOM 691 C C . ASP A 1 86 ? -13.159 8.473 -1.134 1.00 88.06 86 ASP A C 1
ATOM 693 O O . ASP A 1 86 ? -14.007 7.936 -1.849 1.00 88.06 86 ASP A O 1
ATOM 697 N N . GLN A 1 87 ? -12.456 9.531 -1.557 1.00 86.81 87 GLN A N 1
ATOM 698 C CA . GLN A 1 87 ? -12.578 10.098 -2.912 1.00 86.81 87 GLN A CA 1
ATOM 699 C C . GLN A 1 87 ? -11.912 9.225 -3.990 1.00 86.81 87 GLN A C 1
ATOM 701 O O . GLN A 1 87 ? -12.267 9.290 -5.169 1.00 86.81 87 GLN A O 1
ATOM 706 N N . ASN A 1 88 ? -10.943 8.395 -3.599 1.00 83.94 88 ASN A N 1
ATOM 707 C CA . ASN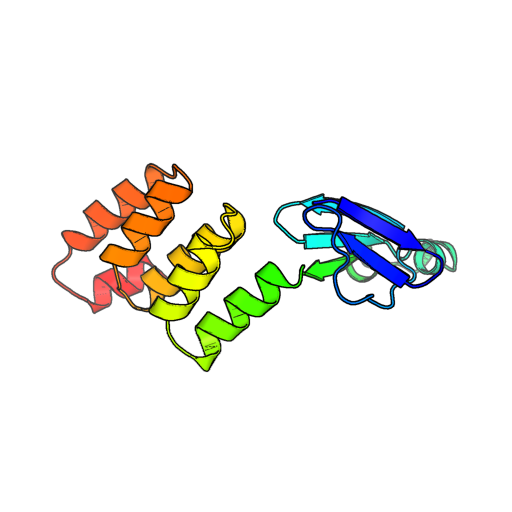 A 1 88 ? -10.138 7.563 -4.487 1.00 83.94 88 ASN A CA 1
ATOM 708 C C . ASN A 1 88 ? -10.143 6.092 -4.036 1.00 83.94 88 ASN A C 1
ATOM 710 O O . ASN A 1 88 ? -9.092 5.564 -3.675 1.00 83.94 88 ASN A O 1
ATOM 714 N N . PRO A 1 89 ? -11.296 5.399 -4.062 1.00 83.44 89 PRO A N 1
ATOM 715 C CA . PRO A 1 89 ? -11.415 4.088 -3.438 1.00 83.44 89 PRO A CA 1
ATOM 716 C C . PRO A 1 89 ? -10.577 3.035 -4.171 1.00 83.44 89 PRO A C 1
ATOM 718 O O . PRO A 1 89 ? -10.789 2.756 -5.352 1.00 83.44 89 PRO A O 1
ATOM 721 N N . HIS A 1 90 ? -9.637 2.421 -3.451 1.00 87.44 90 HIS A N 1
ATOM 722 C CA . HIS A 1 90 ? -8.866 1.272 -3.919 1.00 87.44 90 HIS A CA 1
ATOM 723 C C . HIS A 1 90 ? -8.443 0.395 -2.723 1.00 87.44 90 HIS A C 1
ATOM 725 O O . HIS A 1 90 ? -7.965 0.951 -1.729 1.00 87.44 90 HIS A O 1
ATOM 731 N N . PRO A 1 91 ? -8.543 -0.950 -2.795 1.00 88.69 91 PRO A N 1
ATOM 732 C CA . PRO A 1 91 ? -8.215 -1.839 -1.672 1.00 88.69 91 PRO A CA 1
ATOM 733 C C . PRO A 1 91 ? -6.815 -1.609 -1.090 1.00 88.69 91 PRO A C 1
ATOM 735 O O . PRO A 1 91 ? -6.647 -1.524 0.123 1.00 88.69 91 PRO A O 1
ATOM 738 N N . ARG A 1 92 ? -5.812 -1.411 -1.957 1.00 88.38 92 ARG A N 1
ATOM 739 C CA . ARG A 1 92 ? -4.434 -1.093 -1.542 1.00 88.38 92 ARG A CA 1
ATOM 740 C C . ARG A 1 92 ? -4.327 0.162 -0.670 1.00 88.38 92 ARG A C 1
ATOM 742 O O . ARG A 1 92 ? -3.560 0.155 0.287 1.00 88.38 92 ARG A O 1
ATOM 749 N N . LEU A 1 93 ? -5.076 1.217 -0.993 1.00 89.81 93 LEU A N 1
ATOM 750 C CA . LEU A 1 93 ? -5.034 2.472 -0.241 1.00 89.81 93 LEU A CA 1
ATOM 751 C C . LEU A 1 93 ? -5.699 2.303 1.123 1.00 89.81 93 LEU A C 1
ATOM 753 O O . LEU A 1 93 ? -5.132 2.702 2.133 1.00 89.81 93 LEU A O 1
ATOM 757 N N . TRP A 1 94 ? -6.846 1.620 1.169 1.00 91.81 94 TRP A N 1
ATOM 758 C CA . TRP A 1 94 ? -7.493 1.267 2.432 1.00 91.81 94 TRP A CA 1
ATOM 759 C C . TRP A 1 94 ? -6.603 0.399 3.316 1.00 91.81 94 TRP A C 1
ATOM 761 O O . TRP A 1 94 ? -6.596 0.591 4.528 1.00 91.81 94 TRP A O 1
ATOM 771 N N . LYS A 1 95 ? -5.823 -0.517 2.732 1.00 90.62 95 LYS A N 1
ATOM 772 C CA . LYS A 1 95 ? -4.875 -1.340 3.491 1.00 90.62 95 LYS A CA 1
ATOM 773 C C . LYS A 1 95 ? -3.813 -0.476 4.172 1.00 90.62 95 LYS A C 1
ATOM 775 O O . LYS A 1 95 ? -3.533 -0.664 5.348 1.00 90.62 95 LYS A O 1
ATOM 780 N N . LEU A 1 96 ? -3.302 0.518 3.453 1.00 89.81 96 LEU A N 1
ATOM 781 C CA . LEU A 1 96 ? -2.307 1.461 3.956 1.00 89.81 96 LEU A CA 1
ATOM 782 C C . LEU A 1 96 ? -2.891 2.355 5.074 1.00 89.81 96 LEU A C 1
ATOM 784 O O . LEU A 1 96 ? -2.243 2.585 6.092 1.00 89.81 96 LEU A O 1
ATOM 788 N N . ILE A 1 97 ? -4.157 2.774 4.945 1.00 91.56 97 ILE A N 1
ATOM 789 C CA . ILE A 1 97 ? -4.900 3.449 6.024 1.00 91.56 97 ILE A CA 1
ATOM 790 C C . ILE A 1 97 ? -5.083 2.534 7.241 1.00 91.56 97 ILE A C 1
ATOM 792 O O . ILE A 1 97 ? -4.917 2.997 8.366 1.00 91.56 97 ILE A O 1
ATOM 796 N N . ALA A 1 98 ? -5.430 1.259 7.042 1.00 91.06 98 ALA A N 1
ATOM 797 C CA . ALA A 1 98 ? -5.622 0.303 8.131 1.00 91.06 98 ALA A CA 1
ATOM 798 C C . ALA A 1 98 ? -4.328 0.099 8.931 1.00 91.06 98 ALA A C 1
ATOM 800 O O . ALA A 1 98 ? -4.356 0.175 10.157 1.00 91.06 98 ALA A O 1
ATOM 801 N N . GLU A 1 99 ? -3.200 -0.089 8.240 1.00 89.19 99 GLU A N 1
ATOM 802 C CA . GLU A 1 99 ? -1.864 -0.209 8.839 1.00 89.19 99 GLU A CA 1
ATOM 803 C C . GLU A 1 99 ? -1.523 1.044 9.668 1.00 89.19 99 GLU A C 1
ATOM 805 O O . GLU A 1 99 ? -1.255 0.946 10.866 1.00 89.19 99 GLU A O 1
ATOM 810 N N . ALA A 1 100 ? -1.665 2.241 9.088 1.00 89.50 100 ALA A N 1
ATOM 811 C CA . ALA A 1 100 ? -1.388 3.494 9.794 1.00 89.50 100 ALA A CA 1
ATOM 812 C C . ALA A 1 100 ? -2.350 3.768 10.971 1.00 89.50 100 ALA A C 1
ATOM 814 O O . ALA A 1 100 ? -1.964 4.370 11.977 1.00 89.50 100 ALA A O 1
ATOM 815 N N . ALA A 1 101 ? -3.614 3.354 10.860 1.00 90.12 101 ALA A N 1
ATOM 816 C CA . ALA A 1 101 ? -4.602 3.486 11.928 1.00 90.12 101 ALA A CA 1
ATOM 817 C C . ALA A 1 101 ? -4.298 2.544 13.100 1.00 90.12 101 ALA A C 1
ATOM 819 O O . ALA A 1 101 ? -4.427 2.953 14.255 1.00 90.12 101 ALA A O 1
ATOM 820 N N . LEU A 1 102 ? -3.845 1.317 12.820 1.00 88.81 102 LEU A N 1
ATOM 821 C CA . LEU A 1 102 ? -3.402 0.364 13.838 1.00 88.81 102 LEU A CA 1
ATOM 822 C C . LEU A 1 102 ? -2.183 0.885 14.606 1.00 88.81 102 LEU A C 1
ATOM 824 O O . LEU A 1 102 ? -2.198 0.871 15.836 1.00 88.81 102 LEU A O 1
ATOM 828 N N . GLU A 1 103 ? -1.178 1.433 13.919 1.00 86.94 103 GLU A N 1
ATOM 829 C CA . GLU A 1 103 ? -0.002 2.035 14.570 1.00 86.94 103 GLU A CA 1
ATOM 830 C C . GLU A 1 103 ? -0.371 3.187 15.518 1.00 86.94 103 GLU A C 1
ATOM 832 O O . GLU A 1 103 ? 0.218 3.346 16.594 1.00 86.94 103 GLU A O 1
ATOM 837 N N . LYS A 1 104 ? -1.375 3.985 15.135 1.00 86.81 104 LYS A N 1
ATOM 838 C CA . LYS A 1 104 ? -1.903 5.101 15.935 1.00 86.81 104 LYS A CA 1
ATOM 839 C C . LYS A 1 104 ? -2.935 4.660 16.983 1.00 86.81 104 LYS A C 1
ATOM 841 O O . LYS A 1 104 ? -3.369 5.497 17.775 1.00 86.81 104 LYS A O 1
ATOM 846 N N . LEU A 1 105 ? -3.285 3.369 17.031 1.00 85.38 105 LEU A N 1
ATOM 847 C CA . LEU A 1 105 ? -4.325 2.775 17.885 1.00 85.38 105 LEU A CA 1
ATOM 848 C C . LEU A 1 105 ? -5.718 3.402 17.680 1.00 85.38 105 LEU A C 1
ATOM 850 O O . LEU A 1 105 ? -6.546 3.432 18.592 1.00 85.38 105 LEU A O 1
ATOM 854 N N . ASP A 1 106 ? -5.993 3.894 16.470 1.00 88.75 106 ASP A N 1
ATOM 855 C CA . ASP A 1 106 ? -7.316 4.371 16.070 1.00 88.75 106 ASP A CA 1
ATOM 856 C C . ASP A 1 106 ? -8.140 3.204 15.514 1.00 88.75 106 ASP A C 1
ATOM 858 O O . ASP A 1 106 ? -8.237 2.959 14.307 1.00 88.75 106 ASP A O 1
ATOM 862 N N . PHE A 1 107 ? -8.744 2.448 16.430 1.00 89.31 107 PHE A N 1
ATOM 863 C CA . PHE A 1 107 ? -9.525 1.268 16.071 1.00 89.31 107 PHE A CA 1
ATOM 864 C C . PHE A 1 107 ? -10.799 1.589 15.281 1.00 89.31 107 PHE A C 1
ATOM 866 O O . PHE A 1 107 ? -11.325 0.700 14.615 1.00 89.31 107 PHE A O 1
ATOM 873 N N . ALA A 1 108 ? -11.317 2.818 15.355 1.00 90.56 108 ALA A N 1
ATOM 874 C CA . ALA A 1 108 ? -12.507 3.210 14.603 1.00 90.56 108 ALA A CA 1
ATOM 875 C C . ALA A 1 108 ? -12.173 3.365 13.114 1.00 90.56 108 ALA A C 1
ATOM 877 O O . ALA A 1 108 ? -12.878 2.825 12.256 1.00 90.56 108 ALA A O 1
ATOM 878 N N . VAL A 1 109 ? -11.064 4.045 12.807 1.00 91.25 109 VAL A N 1
ATOM 879 C CA . VAL A 1 109 ? -10.577 4.188 11.428 1.00 91.25 109 VAL A CA 1
ATOM 880 C C . VAL A 1 109 ? -10.085 2.850 10.878 1.00 91.25 109 VAL A C 1
ATOM 882 O O . VAL A 1 109 ? -10.412 2.513 9.739 1.00 91.25 109 VAL A O 1
ATOM 885 N N . ALA A 1 110 ? -9.380 2.050 11.685 1.00 91.31 110 ALA A N 1
ATOM 886 C CA . ALA A 1 110 ? -8.935 0.719 11.276 1.00 91.31 110 ALA A CA 1
ATOM 887 C C . ALA A 1 110 ? -10.122 -0.199 10.926 1.00 91.31 110 ALA A C 1
ATOM 889 O O . ALA A 1 110 ? -10.107 -0.861 9.892 1.00 91.31 110 ALA A O 1
ATOM 890 N N . GLU A 1 111 ? -11.189 -0.201 11.735 1.00 90.31 111 GLU A N 1
ATOM 891 C CA . GLU A 1 111 ? -12.392 -1.002 11.466 1.00 90.31 111 GLU A CA 1
ATOM 892 C C . GLU A 1 111 ? -13.083 -0.559 10.173 1.00 90.31 111 GLU A C 1
ATOM 894 O O . GLU A 1 111 ? -13.411 -1.402 9.336 1.00 90.31 111 GLU A O 1
ATOM 899 N N . LYS A 1 112 ? -13.224 0.757 9.954 1.00 91.56 112 LYS A N 1
ATOM 900 C CA . LYS A 1 112 ? -13.741 1.304 8.690 1.00 91.56 112 LYS A CA 1
ATOM 901 C C . LYS A 1 112 ? -12.906 0.825 7.498 1.00 91.56 112 LYS A C 1
ATOM 903 O O . LYS A 1 112 ? -13.477 0.412 6.491 1.00 91.56 112 LYS A O 1
ATOM 908 N N . ALA A 1 113 ? -11.580 0.858 7.611 1.00 92.00 113 ALA A N 1
ATOM 909 C CA . ALA A 1 113 ? -10.681 0.439 6.544 1.00 92.00 113 ALA A CA 1
ATOM 910 C C . ALA A 1 113 ? -10.794 -1.066 6.239 1.00 92.00 113 ALA A C 1
ATOM 912 O O . ALA A 1 113 ? -10.929 -1.432 5.073 1.00 92.00 113 ALA A O 1
ATOM 913 N N . PHE A 1 114 ? -10.847 -1.938 7.252 1.00 92.25 114 PHE A N 1
ATOM 914 C CA . PHE A 1 114 ? -11.034 -3.379 7.030 1.00 92.25 114 PHE A CA 1
ATOM 915 C C . PHE A 1 114 ? -12.402 -3.723 6.438 1.00 92.25 114 PHE A C 1
ATOM 917 O O . PHE A 1 114 ? -12.484 -4.599 5.580 1.00 92.25 114 PHE A O 1
ATOM 924 N N . VAL A 1 115 ? -13.466 -3.004 6.819 1.00 92.25 115 VAL A N 1
ATOM 925 C CA . VAL A 1 115 ? -14.789 -3.157 6.188 1.00 92.25 115 VAL A CA 1
ATOM 926 C C . VAL A 1 115 ? -14.728 -2.811 4.698 1.00 92.25 115 VAL A C 1
ATOM 928 O O . VAL A 1 115 ? -15.320 -3.515 3.888 1.00 92.25 115 VAL A O 1
ATOM 931 N N . LYS A 1 116 ? -13.981 -1.768 4.313 1.00 89.75 116 LYS A N 1
ATOM 932 C CA . LYS A 1 116 ? -13.820 -1.355 2.906 1.00 89.75 116 LYS A CA 1
ATOM 933 C C . LYS A 1 116 ? -13.008 -2.341 2.060 1.00 89.75 116 LYS A C 1
ATOM 935 O O . LYS A 1 116 ? -13.163 -2.340 0.844 1.00 89.75 116 LYS A O 1
ATOM 940 N N . ILE A 1 117 ? -12.153 -3.148 2.687 1.00 90.69 117 ILE A N 1
ATOM 941 C CA . ILE A 1 117 ? -11.361 -4.206 2.032 1.00 90.69 117 ILE A CA 1
ATOM 942 C C . ILE A 1 117 ? -12.081 -5.565 2.118 1.00 90.69 117 ILE A C 1
ATOM 944 O O . ILE A 1 117 ? -11.612 -6.541 1.546 1.00 90.69 117 ILE A O 1
ATOM 948 N N . GLU A 1 118 ? -13.217 -5.633 2.822 1.00 90.62 118 GLU A N 1
ATOM 949 C CA . GLU A 1 118 ? -13.938 -6.875 3.135 1.00 90.62 118 GLU A CA 1
ATOM 950 C C . GLU A 1 118 ? -13.074 -7.899 3.902 1.00 90.62 118 GLU A C 1
ATOM 952 O O . GLU A 1 118 ? -13.320 -9.106 3.879 1.00 90.62 118 GLU A O 1
ATOM 957 N N . ASP A 1 119 ? -12.068 -7.420 4.644 1.00 90.75 119 ASP A N 1
ATOM 958 C CA . ASP A 1 119 ? -11.165 -8.266 5.421 1.00 90.75 119 ASP A CA 1
ATOM 959 C C . ASP A 1 119 ? -11.769 -8.599 6.790 1.00 90.75 119 ASP A C 1
ATOM 961 O O . ASP A 1 119 ? -11.617 -7.898 7.798 1.00 90.75 119 ASP A O 1
ATOM 965 N N . TYR A 1 120 ? -12.465 -9.730 6.826 1.00 89.12 120 TYR A N 1
ATOM 966 C CA . TYR A 1 120 ? -13.085 -10.243 8.039 1.00 89.12 120 TYR A CA 1
ATOM 967 C C . TYR A 1 120 ? -12.073 -10.643 9.125 1.00 89.12 120 TYR A C 1
ATOM 969 O O . TYR A 1 120 ? -12.385 -10.565 10.321 1.00 89.12 120 TYR A O 1
ATOM 977 N N . HIS A 1 121 ? -10.863 -11.059 8.739 1.00 89.75 121 HIS A N 1
ATOM 978 C CA . HIS A 1 121 ? -9.817 -11.424 9.693 1.00 89.75 121 HIS A CA 1
ATOM 979 C C . HIS A 1 121 ? -9.317 -10.183 10.433 1.00 89.75 121 HIS A C 1
ATOM 981 O O . HIS A 1 121 ? -9.246 -10.209 11.664 1.00 89.75 121 HIS A O 1
ATOM 987 N N . GLY A 1 122 ? -9.102 -9.076 9.716 1.00 89.25 122 GLY A N 1
ATOM 988 C CA . GLY A 1 122 ? -8.761 -7.779 10.309 1.00 89.25 122 GLY A CA 1
ATOM 989 C C . GLY A 1 122 ? -9.813 -7.281 11.308 1.00 89.25 122 GLY A C 1
ATOM 990 O O . GLY A 1 122 ? -9.482 -6.857 12.416 1.00 89.25 122 GLY A O 1
ATOM 991 N N . ILE A 1 123 ? -11.105 -7.427 10.991 1.00 90.19 123 ILE A N 1
ATOM 992 C CA . ILE A 1 123 ? -12.200 -7.043 11.905 1.00 90.19 123 ILE A CA 1
AT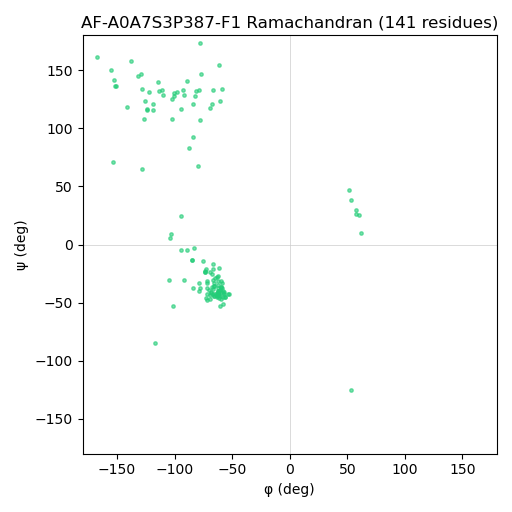OM 993 C C . ILE A 1 123 ? -12.206 -7.911 13.173 1.00 90.19 123 ILE A C 1
ATOM 995 O O . ILE A 1 123 ? -12.410 -7.408 14.282 1.00 90.19 123 ILE A O 1
ATOM 999 N N . LYS A 1 124 ? -11.997 -9.227 13.042 1.00 90.88 124 LYS A N 1
ATOM 1000 C CA . LYS A 1 124 ? -11.895 -10.129 14.201 1.00 90.88 124 LYS A CA 1
ATOM 1001 C C . LYS A 1 124 ? -10.704 -9.779 15.086 1.00 90.88 124 LYS A C 1
ATOM 1003 O O . LYS A 1 124 ? -10.860 -9.751 16.306 1.00 90.88 124 LYS A O 1
ATOM 1008 N N . PHE A 1 125 ? -9.560 -9.490 14.475 1.00 89.25 125 PHE A N 1
ATOM 1009 C CA . PHE A 1 125 ? -8.350 -9.074 15.173 1.00 89.25 125 PHE A CA 1
ATOM 1010 C C . PHE A 1 125 ? -8.582 -7.789 15.978 1.00 89.25 125 PHE A C 1
ATOM 1012 O O . PHE A 1 125 ? -8.338 -7.766 17.181 1.00 89.25 125 PHE A O 1
ATOM 1019 N N . LEU A 1 126 ? -9.209 -6.770 15.382 1.00 89.62 126 LEU A N 1
ATOM 1020 C CA . LEU A 1 126 ? -9.588 -5.545 16.097 1.00 89.62 126 LEU A CA 1
ATOM 1021 C C . LEU A 1 126 ? -10.507 -5.798 17.296 1.00 89.62 126 LEU A C 1
ATOM 1023 O O . LEU A 1 126 ? -10.353 -5.172 18.343 1.00 89.62 126 LEU A O 1
ATOM 1027 N N . LYS A 1 127 ? -11.470 -6.718 17.172 1.00 88.31 127 LYS A N 1
ATOM 1028 C CA . LYS A 1 127 ? -12.349 -7.090 18.293 1.00 88.31 127 LYS A CA 1
ATOM 1029 C C . LYS A 1 127 ? -11.597 -7.796 19.419 1.00 88.31 127 LYS A C 1
ATOM 1031 O O . LYS A 1 127 ? -12.020 -7.675 20.566 1.00 88.31 127 LYS A O 1
ATOM 1036 N N . ALA A 1 128 ? -10.534 -8.537 19.112 1.00 87.44 128 ALA A N 1
ATOM 1037 C CA . ALA A 1 128 ? -9.664 -9.139 20.117 1.00 87.44 128 ALA A CA 1
ATOM 1038 C C . ALA A 1 128 ? -8.805 -8.068 20.807 1.00 87.44 128 ALA A C 1
ATOM 1040 O O . ALA A 1 128 ? -8.833 -7.981 22.032 1.00 87.44 128 ALA A O 1
ATOM 1041 N N . LEU A 1 129 ? -8.173 -7.178 20.034 1.00 86.06 129 LEU A N 1
ATOM 1042 C CA . LEU A 1 129 ? -7.374 -6.063 20.555 1.00 86.06 129 LEU A CA 1
ATOM 1043 C C . LEU A 1 129 ? -8.177 -5.142 21.482 1.00 86.06 129 LEU A C 1
ATOM 1045 O O . LEU A 1 129 ? -7.704 -4.780 22.555 1.00 86.06 129 LEU A O 1
ATOM 1049 N N . LYS A 1 130 ? -9.427 -4.817 21.119 1.00 85.00 130 LYS A N 1
ATOM 1050 C CA . LYS A 1 130 ? -10.328 -3.990 21.947 1.00 85.00 130 LYS A CA 1
ATOM 1051 C C . LYS A 1 130 ? -10.648 -4.604 23.319 1.00 85.00 130 LYS A C 1
ATOM 1053 O O . LYS A 1 130 ? -11.093 -3.874 24.195 1.00 85.00 130 LYS A O 1
ATOM 1058 N N . LYS A 1 131 ? -10.474 -5.919 23.510 1.00 87.94 131 LYS A N 1
ATOM 1059 C CA . LYS A 1 131 ? -10.701 -6.593 24.805 1.00 87.94 131 LYS A CA 1
ATOM 1060 C C . LYS A 1 131 ? -9.496 -6.525 25.741 1.00 87.94 131 LYS A C 1
ATOM 1062 O O . LYS A 1 131 ? -9.623 -6.884 26.905 1.00 87.94 131 LYS A O 1
ATOM 1067 N N . ILE A 1 132 ? -8.331 -6.138 25.234 1.00 86.75 132 ILE A N 1
ATOM 1068 C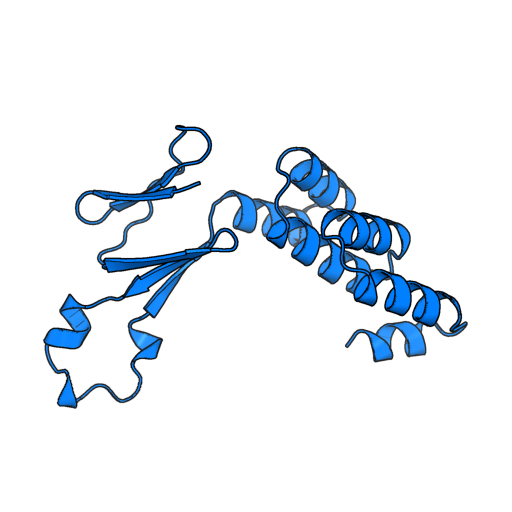 CA . ILE A 1 132 ? -7.114 -6.019 26.030 1.00 86.75 132 ILE A CA 1
ATOM 1069 C C . ILE A 1 132 ? -7.141 -4.648 26.703 1.00 86.75 132 ILE A C 1
ATOM 1071 O O . ILE A 1 132 ? -7.183 -3.641 26.009 1.00 86.75 132 ILE A O 1
ATOM 1075 N N . ASP A 1 133 ? -7.095 -4.592 28.032 1.00 77.25 133 ASP A N 1
ATOM 1076 C CA . ASP A 1 133 ? -7.145 -3.314 28.766 1.00 77.25 133 ASP A CA 1
ATOM 1077 C C . ASP A 1 133 ? -5.834 -2.510 28.682 1.00 77.25 133 ASP A C 1
ATOM 1079 O O . ASP A 1 133 ? -5.820 -1.291 28.850 1.00 77.25 133 ASP A O 1
ATOM 1083 N N . ASP A 1 134 ? -4.712 -3.185 28.425 1.00 86.12 134 ASP A N 1
ATOM 1084 C CA . ASP A 1 134 ? -3.386 -2.572 28.435 1.00 86.12 134 ASP A CA 1
ATOM 1085 C C . ASP A 1 134 ? -2.951 -2.119 27.034 1.00 86.12 134 ASP A C 1
ATOM 1087 O O . ASP A 1 134 ? -2.720 -2.926 26.129 1.00 86.12 134 ASP A O 1
ATOM 1091 N N . LYS A 1 1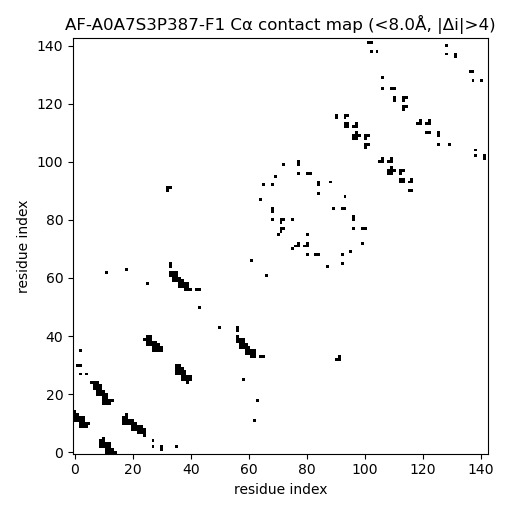35 ? -2.765 -0.805 26.885 1.00 81.94 135 LYS A N 1
ATOM 1092 C CA . LYS A 1 135 ? -2.326 -0.155 25.646 1.00 81.94 135 LYS A CA 1
ATOM 1093 C C . LYS A 1 135 ? -0.952 -0.641 25.167 1.00 81.94 135 LYS A C 1
ATOM 1095 O O . LYS A 1 135 ? -0.709 -0.684 23.962 1.00 81.94 135 LYS A O 1
ATOM 1100 N N . TYR A 1 136 ? -0.055 -1.024 26.078 1.00 82.69 136 TYR A N 1
ATOM 1101 C CA . TYR A 1 136 ? 1.255 -1.563 25.700 1.00 82.69 136 TYR A CA 1
ATOM 1102 C C . TYR A 1 136 ? 1.138 -2.968 25.115 1.00 82.69 136 TYR A C 1
ATOM 1104 O O . TYR A 1 136 ? 1.817 -3.274 24.137 1.00 82.69 136 TYR A O 1
ATOM 1112 N N . LYS A 1 137 ? 0.231 -3.792 25.652 1.00 82.75 137 LYS A N 1
ATOM 1113 C CA . LYS A 1 137 ? -0.059 -5.126 25.107 1.00 82.75 137 LYS A CA 1
ATOM 1114 C C . LYS A 1 137 ? -0.739 -5.036 23.745 1.00 82.75 137 LYS A C 1
ATOM 1116 O O . LYS A 1 137 ? -0.338 -5.747 22.836 1.00 82.75 137 LYS A O 1
ATOM 1121 N N . GLN A 1 138 ? -1.682 -4.105 23.582 1.00 83.38 138 GLN A N 1
ATOM 1122 C CA . GLN A 1 138 ? -2.305 -3.832 22.282 1.00 83.38 138 GLN A CA 1
ATOM 1123 C C . GLN A 1 138 ? -1.265 -3.442 21.226 1.00 83.38 138 GLN A C 1
ATOM 1125 O O . GLN A 1 138 ? -1.295 -3.955 20.115 1.00 83.38 138 GLN A O 1
ATOM 1130 N N . LYS A 1 139 ? -0.323 -2.554 21.570 1.00 82.81 139 LYS A N 1
ATOM 1131 C CA . LYS A 1 139 ? 0.729 -2.134 20.637 1.00 82.81 139 LYS A CA 1
ATOM 1132 C C . LYS A 1 139 ? 1.710 -3.267 20.317 1.00 82.81 139 LYS A C 1
ATOM 1134 O O . LYS A 1 139 ? 2.145 -3.373 19.179 1.00 82.81 139 LYS A O 1
ATOM 1139 N N . ALA A 1 140 ? 2.032 -4.113 21.295 1.00 81.94 140 ALA A N 1
ATOM 1140 C CA . ALA A 1 140 ? 2.925 -5.255 21.109 1.00 81.94 140 ALA A CA 1
ATOM 1141 C C . ALA A 1 140 ? 2.348 -6.347 20.195 1.00 81.94 140 ALA A C 1
ATOM 1143 O O . ALA A 1 140 ? 3.110 -7.088 19.601 1.00 81.94 140 ALA A O 1
ATOM 1144 N N . GLU A 1 141 ? 1.026 -6.459 20.084 1.00 80.31 141 GLU A N 1
ATOM 1145 C CA . GLU A 1 141 ? 0.379 -7.436 19.199 1.00 80.31 141 GLU A CA 1
ATOM 1146 C C . GLU A 1 141 ? 0.248 -6.926 17.749 1.00 80.31 141 GLU A C 1
ATOM 1148 O O . GLU A 1 141 ? -0.044 -7.697 16.839 1.00 80.31 141 GLU A O 1
ATOM 1153 N N . ILE A 1 142 ? 0.465 -5.623 17.532 1.00 79.50 142 ILE A N 1
ATOM 1154 C CA . ILE A 1 142 ? 0.434 -4.966 16.215 1.00 79.50 142 ILE A CA 1
ATOM 1155 C C . ILE A 1 142 ? 1.829 -4.933 15.559 1.00 79.50 142 ILE A C 1
ATOM 1157 O O . ILE A 1 142 ? 1.906 -4.935 14.331 1.00 79.50 142 ILE A O 1
ATOM 1161 N N . CYS A 1 143 ? 2.904 -4.877 16.357 1.00 60.97 143 CYS A N 1
ATOM 1162 C CA . CYS A 1 143 ? 4.305 -4.881 15.906 1.00 60.97 143 CYS A CA 1
ATOM 1163 C C . CYS A 1 143 ? 4.863 -6.300 15.752 1.00 60.97 143 CYS A C 1
ATOM 1165 O O . CYS A 1 143 ? 5.635 -6.503 14.789 1.00 60.97 143 CYS A O 1
#

Foldseek 3Di:
DDWDDDQQWIWDDDPNDTDDTDGHPFQFDDDDLQKTKGFPVVVCVVCVPPDPDRVVRIDMDGHPLQVVLVCCLPPPHLVVSLVSCVVVPDLSSLVVSLLSCQQVVVLVSNCVSCVSNVPPVSNVLSVVLVPDPDPVVSNVVSD

Secondary structure (DSSP, 8-state):
-EEEEETTEEEEEETTEEPPPEE--PEEEEEETTEEEEE-HHHHTT-GGG-S-GGGGEEEEE-HHHHHHHHHHHHT-HHHHHHHHHHS--HHHHHHHHHHHHHTT-HHHHHHHHHHHT-HHHHHHHHHHTT---HHHHHHHH-